Protein AF-B2ZDM2-F1 (afdb_monomer)

Solvent-accessible surface area (backbone atoms only — not comparable to full-atom values): 7501 Å² total; per-residue (Å²): 106,51,70,55,42,75,72,69,50,83,50,74,44,79,43,84,52,34,46,84,47,45,67,62,51,52,50,48,51,71,65,42,62,59,97,87,46,50,62,66,78,54,59,75,49,53,27,66,70,66,73,62,58,73,68,57,50,55,48,44,76,74,39,55,39,57,58,51,34,50,58,51,40,58,57,53,66,75,47,66,87,98,61,76,85,59,72,61,49,80,37,69,47,73,54,43,56,52,26,42,45,78,68,64,31,51,50,83,37,31,33,37,38,49,98,87,69,54,75,42,52,53,47,82,76,110

Organism: Dicentrarchus labrax (NCBI:txid13489)

Nearest PDB structures (foldseek):
  6tzz-assembly1_A  TM=8.567E-01  e=2.176E-10  Tetrahymena thermophila
  6tzy-assembly2_B  TM=9.276E-01  e=1.150E-09  Tetrahymena thermophila
  7lhk-assembly2_B  TM=8.937E-01  e=1.604E-09  Tetrahymena thermophila SB210
  7lhk-assembly1_A  TM=8.302E-01  e=6.073E-09  Tetrahymena thermophila SB210
  6tzy-assembly4_D  TM=9.246E-01  e=1.064E-07  Tetrahymena thermophila

Sequence (126 aa):
YHKVSQNGYKFMYCSARAIGMADMTRGYLHWVNERGTMLPVGPVLLSPSSLFSALHREVIEKKPEKFKIECLSDIKHLFYPNTEPFYAAFGNRATDVYSYKEVGVPLNRIFTVNPKGELIQEHAKT

Radius of gyration: 15.35 Å; Cα contacts (8 Å, |Δi|>4): 146; chains: 1; bounding box: 34×44×39 Å

Structure (mmCIF, N/CA/C/O backbone):
data_AF-B2ZDM2-F1
#
_entry.id   AF-B2ZDM2-F1
#
loop_
_atom_site.group_PDB
_atom_site.id
_atom_site.type_symbol
_atom_site.label_atom_id
_atom_site.label_alt_id
_atom_site.label_comp_id
_atom_site.label_asym_id
_atom_site.label_entity_id
_atom_site.label_seq_id
_atom_site.pdbx_PDB_ins_code
_atom_site.Cartn_x
_atom_site.Cartn_y
_atom_site.Cartn_z
_atom_site.occupancy
_atom_site.B_iso_or_equiv
_atom_site.auth_seq_id
_atom_site.auth_comp_id
_atom_site.auth_asym_id
_atom_site.auth_atom_id
_atom_site.pdbx_PDB_model_num
ATOM 1 N N . TYR A 1 1 ? -1.436 -14.999 0.899 1.00 93.75 1 TYR A N 1
ATOM 2 C CA . TYR A 1 1 ? -2.447 -14.163 0.208 1.00 93.75 1 TYR A CA 1
ATOM 3 C C . TYR A 1 1 ? -3.592 -14.938 -0.444 1.00 93.75 1 TYR A C 1
ATOM 5 O O . TYR A 1 1 ? -4.713 -14.461 -0.359 1.00 93.75 1 TYR A O 1
ATOM 13 N N . HIS A 1 2 ? -3.379 -16.126 -1.025 1.00 93.75 2 HIS A N 1
ATOM 14 C CA . HIS A 1 2 ? -4.454 -16.917 -1.656 1.00 93.75 2 HIS A CA 1
ATOM 15 C C . HIS A 1 2 ? -5.715 -17.105 -0.789 1.00 93.75 2 HIS A C 1
ATOM 17 O O . HIS A 1 2 ? -6.800 -16.717 -1.207 1.00 93.75 2 HIS A O 1
ATOM 23 N N . LYS A 1 3 ? -5.568 -17.574 0.460 1.00 96.12 3 LYS A N 1
ATOM 24 C CA . LYS A 1 3 ? -6.697 -17.730 1.403 1.00 96.12 3 LYS A CA 1
ATOM 25 C C . LYS A 1 3 ? -7.455 -16.424 1.677 1.00 96.12 3 LYS A C 1
ATOM 27 O O . LYS A 1 3 ? -8.673 -16.420 1.772 1.00 96.12 3 LYS A O 1
ATOM 32 N N . VAL A 1 4 ? -6.742 -15.298 1.765 1.00 97.12 4 VAL A N 1
ATOM 33 C CA . VAL A 1 4 ? -7.362 -13.974 1.948 1.00 97.12 4 VAL A CA 1
ATOM 34 C C . VAL A 1 4 ? -8.218 -13.620 0.728 1.00 97.12 4 VAL A C 1
ATOM 36 O O . VAL A 1 4 ? -9.328 -13.131 0.885 1.00 97.12 4 VAL A O 1
ATOM 39 N N . SER A 1 5 ? -7.757 -13.937 -0.485 1.00 96.69 5 SER A N 1
ATOM 40 C CA . SER A 1 5 ? -8.554 -13.739 -1.701 1.00 96.69 5 SER A CA 1
ATOM 41 C C . SER A 1 5 ? -9.772 -14.666 -1.769 1.00 96.69 5 SER A C 1
ATOM 43 O O . SER A 1 5 ? -10.842 -14.214 -2.169 1.00 96.69 5 SER A O 1
ATOM 45 N N . GLN A 1 6 ? -9.642 -15.927 -1.337 1.00 96.62 6 GLN A N 1
ATOM 46 C CA . GLN A 1 6 ? -10.767 -16.870 -1.243 1.00 96.62 6 GLN A CA 1
ATOM 47 C C . GLN A 1 6 ? -11.852 -16.397 -0.264 1.00 96.62 6 GLN A C 1
ATOM 49 O O . GLN A 1 6 ? -13.027 -16.658 -0.490 1.00 96.62 6 GLN A O 1
ATOM 54 N N . ASN A 1 7 ? -11.477 -15.622 0.758 1.00 97.75 7 ASN A N 1
ATOM 55 C CA . ASN A 1 7 ? -12.413 -14.977 1.683 1.00 97.75 7 ASN A CA 1
ATOM 56 C C . ASN A 1 7 ? -13.082 -13.709 1.104 1.00 97.75 7 ASN A C 1
ATOM 58 O O . ASN A 1 7 ? -13.705 -12.953 1.842 1.00 97.75 7 ASN A O 1
ATOM 62 N N . GLY A 1 8 ? -12.943 -13.439 -0.199 1.00 97.38 8 GLY A N 1
ATOM 63 C CA . GLY A 1 8 ? -13.633 -12.349 -0.896 1.00 97.38 8 GLY A CA 1
ATOM 64 C C . GLY A 1 8 ? -12.886 -11.013 -0.928 1.00 97.38 8 GLY A C 1
ATOM 65 O O . GLY A 1 8 ? -13.295 -10.113 -1.665 1.00 97.38 8 GLY A O 1
ATOM 66 N N . TYR A 1 9 ? -11.767 -10.881 -0.210 1.00 97.88 9 TYR A N 1
ATOM 67 C CA . TYR A 1 9 ? -10.958 -9.662 -0.233 1.00 97.88 9 TYR A CA 1
ATOM 68 C C . TYR A 1 9 ? -10.282 -9.457 -1.591 1.00 97.88 9 TYR A C 1
ATOM 70 O O . TYR A 1 9 ? -9.839 -10.402 -2.252 1.00 97.88 9 TYR A O 1
ATOM 78 N N . LYS A 1 10 ? -10.178 -8.190 -1.997 1.00 97.44 10 LYS A N 1
ATOM 79 C CA . LYS A 1 10 ? -9.486 -7.776 -3.220 1.00 97.44 10 LYS A CA 1
ATOM 80 C C . LYS A 1 10 ? -8.097 -7.257 -2.883 1.00 97.44 10 LYS A C 1
ATOM 82 O O . LYS A 1 10 ? -7.887 -6.657 -1.833 1.00 97.44 10 LYS A O 1
ATOM 87 N N . PHE A 1 11 ? -7.154 -7.526 -3.775 1.00 97.12 11 PHE A N 1
ATOM 88 C CA . PHE A 1 11 ? -5.762 -7.143 -3.603 1.00 97.12 11 PHE A CA 1
ATOM 89 C C . PHE A 1 11 ? -5.446 -5.911 -4.431 1.00 97.12 11 PHE A C 1
ATOM 91 O O . PHE A 1 11 ? -5.915 -5.776 -5.555 1.00 97.12 11 PHE A O 1
ATOM 98 N N . MET A 1 12 ? -4.617 -5.043 -3.869 1.00 96.06 12 MET A N 1
ATOM 99 C CA . MET A 1 12 ? -3.992 -3.922 -4.548 1.00 96.06 12 MET A CA 1
ATOM 100 C C . MET A 1 12 ? -2.524 -3.908 -4.145 1.00 96.06 12 MET A C 1
ATOM 102 O O . MET A 1 12 ? -2.197 -4.052 -2.966 1.00 96.06 12 MET A O 1
ATOM 106 N N . TYR A 1 13 ? -1.643 -3.774 -5.125 1.00 94.75 13 TYR A N 1
ATOM 107 C CA . TYR A 1 13 ? -0.201 -3.805 -4.930 1.00 94.75 13 TYR A CA 1
ATOM 108 C C . TYR A 1 13 ? 0.361 -2.398 -5.079 1.00 94.75 13 TYR A C 1
ATOM 110 O O . TYR A 1 13 ? 0.034 -1.713 -6.039 1.00 94.75 13 TYR A O 1
ATOM 118 N N . CYS A 1 14 ? 1.240 -1.979 -4.172 1.00 89.81 14 CYS A N 1
ATOM 119 C CA . CYS A 1 14 ? 1.905 -0.678 -4.245 1.00 89.81 14 CYS A CA 1
ATOM 120 C C . CYS A 1 14 ? 3.414 -0.881 -4.356 1.00 89.81 14 CYS A C 1
ATOM 122 O O . CYS A 1 14 ? 4.008 -1.572 -3.529 1.00 89.81 14 CYS A O 1
ATOM 124 N N . SER A 1 15 ? 4.054 -0.256 -5.341 1.00 84.88 15 SER A N 1
ATOM 125 C CA . SER A 1 15 ? 5.504 -0.307 -5.515 1.00 84.88 15 SER A CA 1
ATOM 126 C C . SER A 1 15 ? 6.083 1.085 -5.728 1.00 84.88 15 SER A C 1
ATOM 128 O O . SER A 1 15 ? 5.535 1.908 -6.452 1.00 84.88 15 SER A O 1
ATOM 130 N N . ALA A 1 16 ? 7.239 1.335 -5.114 1.00 78.94 16 ALA A N 1
ATOM 131 C CA . ALA A 1 16 ? 7.995 2.570 -5.314 1.00 78.94 16 ALA A CA 1
ATOM 132 C C . ALA A 1 16 ? 8.729 2.611 -6.670 1.00 78.94 16 ALA A C 1
ATOM 134 O O . ALA A 1 16 ? 9.388 3.602 -6.981 1.00 78.94 16 ALA A O 1
ATOM 135 N N . ARG A 1 17 ? 8.645 1.540 -7.475 1.00 83.19 17 ARG A N 1
ATOM 136 C CA . ARG A 1 17 ? 9.202 1.508 -8.832 1.00 83.19 17 ARG A CA 1
ATOM 137 C C . ARG A 1 17 ? 8.510 2.537 -9.721 1.00 83.19 17 ARG A C 1
ATOM 139 O O . ARG A 1 17 ? 7.311 2.764 -9.588 1.00 83.19 17 ARG A O 1
ATOM 146 N N . ALA A 1 18 ? 9.282 3.117 -10.632 1.00 83.50 18 ALA A N 1
ATOM 147 C CA . ALA A 1 18 ? 8.792 4.080 -11.604 1.00 83.50 18 ALA A CA 1
ATOM 148 C C . ALA A 1 18 ? 7.740 3.462 -12.542 1.00 83.50 18 ALA A C 1
ATOM 150 O O . ALA A 1 18 ? 7.831 2.281 -12.881 1.00 83.50 18 ALA A O 1
ATOM 151 N N . ILE A 1 19 ? 6.782 4.262 -13.010 1.00 84.62 19 ILE A N 1
ATOM 152 C CA . ILE A 1 19 ? 5.692 3.804 -13.881 1.00 84.62 19 ILE A CA 1
ATOM 153 C C . ILE A 1 19 ? 6.196 3.253 -15.224 1.00 84.62 19 ILE A C 1
ATOM 155 O O . ILE A 1 19 ? 5.622 2.300 -15.740 1.00 84.62 19 ILE A O 1
ATOM 159 N N . GLY A 1 20 ? 7.340 3.722 -15.732 1.00 85.75 20 GLY A N 1
ATOM 160 C CA . GLY A 1 20 ? 8.023 3.106 -16.881 1.00 85.75 20 GLY A CA 1
ATOM 161 C C . GLY A 1 20 ? 8.438 1.638 -16.671 1.00 85.75 20 GLY A C 1
ATOM 162 O O . GLY A 1 20 ? 8.724 0.939 -17.634 1.00 85.75 20 GLY A O 1
ATOM 163 N N . MET A 1 21 ? 8.429 1.141 -15.429 1.00 87.00 21 MET A N 1
ATOM 164 C CA . MET A 1 21 ? 8.721 -0.253 -15.061 1.00 87.00 21 MET A CA 1
ATOM 165 C C . MET A 1 21 ? 7.445 -1.079 -14.817 1.00 87.00 21 MET A C 1
ATOM 167 O O . MET A 1 21 ? 7.496 -2.134 -14.167 1.00 87.00 21 MET A O 1
ATOM 171 N N . ALA A 1 22 ? 6.288 -0.595 -15.280 1.00 89.50 22 ALA A N 1
ATOM 172 C CA . ALA A 1 22 ? 4.998 -1.209 -14.993 1.00 89.50 22 ALA A CA 1
ATOM 173 C C . ALA A 1 22 ? 4.880 -2.636 -15.518 1.00 89.50 22 ALA A C 1
ATOM 175 O O . ALA A 1 22 ? 4.488 -3.523 -14.760 1.00 89.50 22 ALA A O 1
ATOM 176 N N . ASP A 1 23 ? 5.268 -2.873 -16.772 1.00 92.38 23 ASP A N 1
ATOM 177 C CA . ASP A 1 23 ? 5.184 -4.200 -17.388 1.00 92.38 23 ASP A CA 1
ATOM 178 C C . ASP A 1 23 ? 6.058 -5.216 -16.663 1.00 92.38 23 ASP A C 1
ATOM 180 O O . ASP A 1 23 ? 5.597 -6.304 -16.324 1.00 92.38 23 ASP A O 1
ATOM 184 N N . MET A 1 24 ? 7.286 -4.829 -16.316 1.00 92.06 24 MET A N 1
ATOM 185 C CA . MET A 1 24 ? 8.202 -5.690 -15.571 1.00 92.06 24 MET A CA 1
ATOM 186 C C . MET A 1 24 ? 7.661 -6.017 -14.172 1.00 92.06 24 MET A C 1
ATOM 188 O O . MET A 1 24 ? 7.783 -7.144 -13.695 1.00 92.06 24 MET A O 1
ATOM 192 N N . THR A 1 25 ? 7.038 -5.044 -13.504 1.00 92.00 25 THR A N 1
ATOM 193 C CA . THR A 1 25 ? 6.480 -5.241 -12.158 1.00 92.00 25 THR A CA 1
ATOM 194 C C . THR A 1 25 ? 5.223 -6.107 -12.187 1.00 92.00 25 THR A C 1
ATOM 196 O O . THR A 1 25 ? 5.108 -7.018 -11.369 1.00 92.00 25 THR A O 1
ATOM 199 N N . ARG A 1 26 ? 4.315 -5.887 -13.147 1.00 93.25 26 ARG A N 1
ATOM 200 C CA . ARG A 1 26 ? 3.154 -6.763 -13.371 1.00 93.25 26 ARG A CA 1
ATOM 201 C C . ARG A 1 26 ? 3.591 -8.181 -13.717 1.00 93.25 26 ARG A C 1
ATOM 203 O O . ARG A 1 26 ? 3.126 -9.126 -13.089 1.00 93.25 26 ARG A O 1
ATOM 210 N N . GLY A 1 27 ? 4.520 -8.321 -14.663 1.00 93.12 27 GLY A N 1
ATOM 211 C CA . GLY A 1 27 ? 5.076 -9.609 -15.071 1.00 93.12 27 GLY A CA 1
ATOM 212 C C . GLY A 1 27 ? 5.674 -10.366 -13.890 1.00 93.12 27 GLY A C 1
ATOM 213 O O . GLY A 1 27 ? 5.347 -11.530 -13.689 1.00 93.12 27 GLY A O 1
ATOM 214 N N . TYR A 1 28 ? 6.462 -9.689 -13.049 1.00 92.81 28 TYR A N 1
ATOM 215 C CA . TYR A 1 28 ? 6.990 -10.282 -11.821 1.00 92.81 28 TYR A CA 1
ATOM 216 C C . TYR A 1 28 ? 5.876 -10.821 -10.912 1.00 92.81 28 TYR A C 1
ATOM 218 O O . TYR A 1 28 ? 5.933 -11.982 -10.527 1.00 92.81 28 TYR A O 1
ATOM 226 N N . LEU A 1 29 ? 4.845 -10.024 -10.607 1.00 93.44 29 LEU A N 1
ATOM 227 C CA . LEU A 1 29 ? 3.746 -10.463 -9.735 1.00 93.44 29 LEU A CA 1
ATOM 228 C C . LEU A 1 29 ? 2.976 -11.663 -10.308 1.00 93.44 29 LEU A C 1
ATOM 230 O O . LEU A 1 29 ? 2.596 -12.547 -9.546 1.00 93.44 29 LEU A O 1
ATOM 234 N N . HIS A 1 30 ? 2.783 -11.718 -11.629 1.00 90.06 30 HIS A N 1
ATOM 235 C CA . HIS A 1 30 ? 2.162 -12.866 -12.298 1.00 90.06 30 HIS A CA 1
ATOM 236 C C . HIS A 1 30 ? 3.019 -14.134 -12.238 1.00 90.06 30 HIS A C 1
ATOM 238 O O . HIS A 1 30 ? 2.477 -15.233 -12.158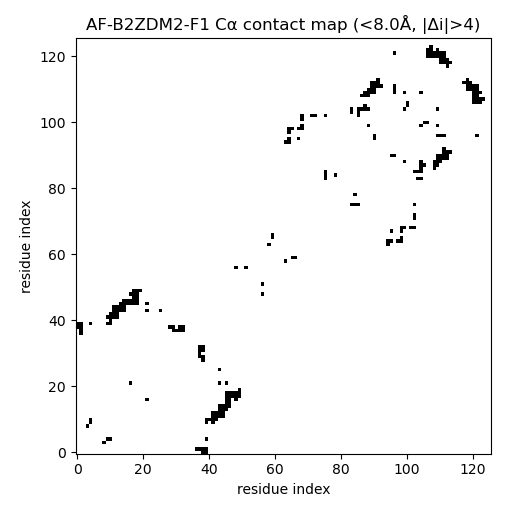 1.00 90.06 30 HIS A O 1
ATOM 244 N N . TRP A 1 31 ? 4.344 -13.987 -12.267 1.00 91.38 31 TRP A N 1
ATOM 245 C CA . TRP A 1 31 ? 5.282 -15.108 -12.223 1.00 91.38 31 TRP A CA 1
ATOM 246 C C . TRP A 1 31 ? 5.552 -15.641 -10.814 1.00 91.38 31 TRP A C 1
ATOM 248 O O . TRP A 1 31 ? 6.024 -16.771 -10.684 1.00 91.38 31 TRP A O 1
ATOM 258 N N . VAL A 1 32 ? 5.263 -14.872 -9.758 1.00 90.69 32 VAL A N 1
ATOM 259 C CA . VAL A 1 32 ? 5.404 -15.357 -8.379 1.00 90.69 32 VAL A CA 1
ATOM 260 C C . VAL A 1 32 ? 4.453 -16.531 -8.155 1.00 90.69 32 VAL A C 1
ATOM 262 O O . VAL A 1 32 ? 3.230 -16.385 -8.107 1.00 90.69 32 VAL A O 1
ATOM 265 N N . ASN A 1 33 ? 5.051 -17.704 -7.975 1.00 92.25 33 ASN A N 1
ATOM 266 C CA . ASN A 1 33 ? 4.365 -18.951 -7.705 1.00 92.25 33 ASN A CA 1
ATOM 267 C C . ASN A 1 33 ? 5.084 -19.673 -6.567 1.00 92.25 33 ASN A C 1
ATOM 269 O O . ASN A 1 33 ? 6.267 -19.997 -6.668 1.00 92.25 33 ASN A O 1
ATOM 273 N N . GLU A 1 34 ? 4.357 -19.932 -5.488 1.00 89.19 34 GLU A N 1
ATOM 274 C CA . GLU A 1 34 ? 4.847 -20.725 -4.372 1.00 89.19 34 GLU A CA 1
ATOM 275 C C . GLU A 1 34 ? 4.066 -22.037 -4.307 1.00 89.19 34 GLU A C 1
ATOM 277 O O . GLU A 1 34 ? 2.892 -22.061 -3.937 1.00 89.19 34 GLU A O 1
ATOM 282 N N . ARG A 1 35 ? 4.717 -23.148 -4.678 1.00 91.25 35 ARG A N 1
ATOM 283 C CA . ARG A 1 35 ? 4.140 -24.507 -4.624 1.00 91.25 35 ARG A CA 1
ATOM 284 C C . ARG A 1 35 ? 2.777 -24.618 -5.332 1.00 91.25 35 ARG A C 1
ATOM 286 O O . ARG A 1 35 ? 1.848 -25.229 -4.813 1.00 91.25 35 ARG A O 1
ATOM 293 N N . GLY A 1 36 ? 2.639 -23.989 -6.498 1.00 88.75 36 GLY A N 1
ATOM 294 C CA . GLY A 1 36 ? 1.394 -23.944 -7.272 1.00 88.75 36 GLY A CA 1
ATOM 295 C C . GLY A 1 36 ? 0.440 -22.815 -6.870 1.00 88.75 36 GLY A C 1
ATOM 296 O O . GLY A 1 36 ? -0.572 -22.611 -7.535 1.00 88.75 36 GLY A O 1
ATOM 297 N N . THR A 1 37 ? 0.753 -22.052 -5.820 1.00 90.62 37 THR A N 1
ATOM 298 C CA . THR A 1 37 ? -0.069 -20.931 -5.356 1.00 90.62 37 THR A CA 1
ATOM 299 C C . THR A 1 37 ? 0.447 -19.619 -5.933 1.00 90.62 37 THR A C 1
ATOM 301 O O . THR A 1 37 ? 1.537 -19.162 -5.591 1.00 90.62 37 THR A O 1
ATOM 304 N N . MET A 1 38 ? -0.358 -18.993 -6.788 1.00 93.12 38 MET A N 1
ATOM 305 C CA . MET A 1 38 ? -0.061 -17.682 -7.366 1.00 93.12 38 MET A CA 1
ATOM 306 C C . MET A 1 38 ? -0.548 -16.539 -6.469 1.00 93.12 38 MET A C 1
ATOM 308 O O . MET A 1 38 ? -1.432 -16.709 -5.617 1.00 93.12 38 MET A O 1
ATOM 312 N N . LEU A 1 39 ? 0.007 -15.347 -6.688 1.00 95.06 39 LEU A N 1
ATOM 313 C CA . LEU A 1 39 ? -0.534 -14.125 -6.102 1.00 95.06 39 LEU A CA 1
ATOM 314 C C . LEU A 1 39 ? -1.945 -13.830 -6.652 1.00 95.06 39 LEU A C 1
ATOM 316 O O . LEU A 1 39 ? -2.199 -14.052 -7.837 1.00 95.06 39 LEU A O 1
ATOM 320 N N . PRO A 1 40 ? -2.877 -13.330 -5.817 1.00 96.06 40 PRO A N 1
ATOM 321 C CA . PRO A 1 40 ? -4.177 -12.868 -6.294 1.00 96.06 40 PRO A CA 1
ATOM 322 C C . PRO A 1 40 ? -4.052 -11.760 -7.347 1.00 96.06 40 PRO A C 1
ATOM 324 O O . PRO A 1 40 ? -3.158 -10.923 -7.287 1.00 96.06 40 PRO A O 1
ATOM 327 N N . VAL A 1 41 ? -4.979 -11.712 -8.301 1.00 93.94 41 VAL A N 1
ATOM 328 C CA . VAL A 1 41 ? -5.013 -10.625 -9.290 1.00 93.94 41 VAL A CA 1
ATOM 329 C C . VAL A 1 41 ? -5.417 -9.314 -8.609 1.00 93.94 41 VAL A C 1
ATOM 331 O O . VAL A 1 41 ? -6.337 -9.290 -7.788 1.00 93.94 41 VAL A O 1
ATOM 334 N N . GLY A 1 42 ? -4.749 -8.219 -8.973 1.00 94.75 42 GLY A N 1
ATOM 335 C CA . GLY A 1 42 ? -5.045 -6.886 -8.458 1.00 94.75 42 GLY A CA 1
ATOM 336 C C . GLY A 1 42 ? -4.295 -5.778 -9.202 1.00 94.75 42 GLY A C 1
ATOM 337 O O . GLY A 1 42 ? -3.280 -6.059 -9.847 1.00 94.75 42 GLY A O 1
ATOM 338 N N . PRO A 1 43 ? -4.771 -4.521 -9.131 1.00 94.62 43 PRO A N 1
ATOM 339 C CA . PRO A 1 43 ? -4.056 -3.381 -9.691 1.00 94.62 43 PRO A CA 1
ATOM 340 C C . PRO A 1 43 ? -2.690 -3.187 -9.024 1.00 94.62 43 PRO A C 1
ATOM 342 O O . PRO A 1 43 ? -2.503 -3.497 -7.845 1.00 94.62 43 PRO A O 1
ATOM 345 N N . VAL A 1 44 ? -1.748 -2.633 -9.790 1.00 92.56 44 VAL A N 1
ATOM 346 C CA . VAL A 1 44 ? -0.404 -2.277 -9.322 1.00 92.56 44 VAL A CA 1
ATOM 347 C C . VAL A 1 44 ? -0.240 -0.766 -9.412 1.00 92.56 44 VAL A C 1
ATOM 349 O O . VAL A 1 44 ? -0.155 -0.212 -10.506 1.00 92.56 44 VAL A O 1
ATOM 352 N N . LEU A 1 45 ? -0.179 -0.111 -8.259 1.00 89.38 45 LEU A N 1
ATOM 353 C CA . LEU A 1 45 ? 0.153 1.299 -8.124 1.00 89.38 45 LEU A CA 1
ATOM 354 C C . LEU A 1 45 ? 1.668 1.459 -8.140 1.00 89.38 45 LEU A C 1
ATOM 356 O O . LEU A 1 45 ? 2.394 0.760 -7.425 1.00 89.38 45 LEU A O 1
ATOM 360 N N . LEU A 1 46 ? 2.138 2.380 -8.968 1.00 86.38 46 LEU A N 1
ATOM 361 C CA . LEU A 1 46 ? 3.553 2.630 -9.198 1.00 86.38 46 LEU A CA 1
ATOM 362 C C . LEU A 1 46 ? 3.877 4.079 -8.897 1.00 86.38 46 LEU A C 1
ATOM 364 O O . LEU A 1 46 ? 3.025 4.960 -9.016 1.00 86.38 46 LEU A O 1
ATOM 368 N N . SER A 1 47 ? 5.135 4.323 -8.550 1.00 79.12 47 SER A N 1
ATOM 369 C CA . SER A 1 47 ? 5.628 5.683 -8.440 1.00 79.12 47 SER A CA 1
ATOM 370 C C . SER A 1 47 ? 5.589 6.338 -9.825 1.00 79.12 47 SER A C 1
ATOM 372 O O . SER A 1 47 ? 6.089 5.752 -10.787 1.00 79.12 47 SER A O 1
ATOM 374 N N . PRO A 1 48 ? 5.085 7.567 -9.975 1.00 72.88 48 PRO A N 1
ATOM 375 C CA . PRO A 1 48 ? 5.056 8.239 -11.270 1.00 72.88 48 PRO A CA 1
ATOM 376 C C . PRO A 1 48 ? 6.443 8.798 -11.665 1.00 72.88 48 PRO A C 1
ATOM 378 O O . PRO A 1 48 ? 6.594 9.494 -12.665 1.00 72.88 48 PRO A O 1
ATOM 381 N N . SER A 1 49 ? 7.496 8.429 -10.921 1.00 65.19 49 SER A N 1
ATOM 382 C CA . SER A 1 49 ? 8.884 8.897 -11.024 1.00 65.19 49 SER A CA 1
ATOM 383 C C . SER A 1 49 ? 9.609 8.672 -12.355 1.00 65.19 49 SER A C 1
ATOM 385 O O . SER A 1 49 ? 10.714 9.188 -12.498 1.00 65.19 49 SER A O 1
ATOM 387 N N . SER A 1 50 ? 9.037 7.989 -13.354 1.00 53.88 50 SER A N 1
ATOM 388 C CA . SER A 1 50 ? 9.631 8.020 -14.702 1.00 53.88 50 SER A CA 1
ATOM 389 C C . SER A 1 50 ? 9.319 9.314 -15.467 1.00 53.88 50 SER A C 1
ATOM 391 O O . SER A 1 50 ? 9.885 9.499 -16.538 1.00 53.88 50 SER A O 1
ATOM 393 N N . LEU A 1 51 ? 8.446 10.198 -14.952 1.00 50.31 51 LEU A N 1
ATOM 394 C CA . LEU A 1 51 ? 7.980 11.414 -15.640 1.00 50.31 51 LEU A CA 1
ATOM 395 C C . LEU A 1 51 ? 7.664 12.582 -14.675 1.00 50.31 51 LEU A C 1
ATOM 397 O O . LEU A 1 51 ? 6.573 13.143 -14.723 1.00 50.31 51 LEU A O 1
ATOM 401 N N . PHE A 1 52 ? 8.590 12.994 -13.802 1.00 56.66 52 PHE A N 1
ATOM 402 C CA . PHE A 1 52 ? 8.394 14.221 -13.011 1.00 56.66 52 PHE A CA 1
ATOM 403 C C . PHE A 1 52 ? 9.535 15.235 -13.123 1.00 56.66 52 PHE A C 1
ATOM 405 O O . PHE A 1 52 ? 10.696 14.874 -13.306 1.00 56.66 52 PHE A O 1
ATOM 412 N N . SER A 1 53 ? 9.187 16.516 -12.946 1.00 56.00 53 SER A N 1
ATOM 413 C CA . SER A 1 53 ? 10.130 17.627 -12.790 1.00 56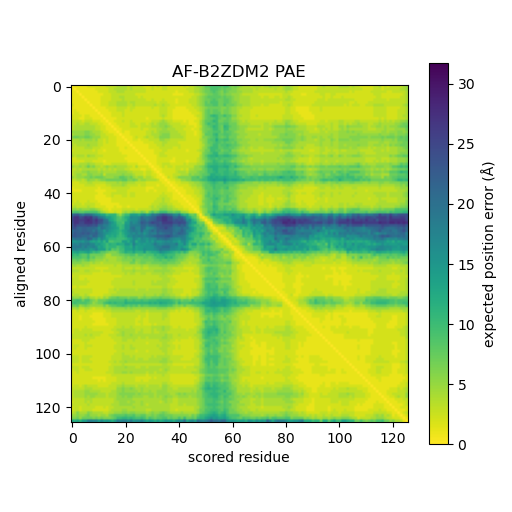.00 53 SER A CA 1
ATOM 414 C C . SER A 1 53 ? 11.071 17.413 -11.592 1.00 56.00 53 SER A C 1
ATOM 416 O O . SER A 1 53 ? 10.721 16.745 -10.615 1.00 56.00 53 SER A O 1
ATOM 418 N N . ALA A 1 54 ? 12.271 18.005 -11.642 1.00 56.50 54 ALA A N 1
ATOM 419 C CA . ALA A 1 54 ? 13.305 17.864 -10.606 1.00 56.50 54 ALA A CA 1
ATOM 420 C C . ALA A 1 54 ? 12.809 18.192 -9.178 1.00 56.50 54 ALA A C 1
ATOM 422 O O . ALA A 1 54 ? 13.226 17.550 -8.218 1.00 56.50 54 ALA A O 1
ATOM 423 N N . LEU A 1 55 ? 11.857 19.122 -9.046 1.00 55.38 55 LEU A N 1
ATOM 424 C CA . LEU A 1 55 ? 11.219 19.490 -7.776 1.00 55.38 55 LEU A CA 1
ATOM 425 C C . LEU A 1 55 ? 10.402 18.344 -7.161 1.00 55.38 55 LEU A C 1
ATOM 427 O O . LEU A 1 55 ? 10.492 18.081 -5.963 1.00 55.38 55 LEU A O 1
ATOM 431 N N . HIS A 1 56 ? 9.623 17.624 -7.971 1.00 60.56 56 HIS A N 1
ATOM 432 C CA . HIS A 1 56 ? 8.820 16.505 -7.478 1.00 60.56 56 HIS A CA 1
ATOM 433 C C . HIS A 1 56 ? 9.712 15.334 -7.051 1.00 60.56 56 HIS A C 1
ATOM 435 O O . HIS A 1 56 ? 9.402 14.620 -6.099 1.00 60.56 56 HIS A O 1
ATOM 441 N N . ARG A 1 57 ? 10.846 15.153 -7.740 1.00 62.12 57 ARG A N 1
ATOM 442 C CA . ARG A 1 57 ? 11.859 14.164 -7.371 1.00 62.12 57 ARG A CA 1
ATOM 443 C C . ARG A 1 57 ? 12.440 14.460 -5.993 1.00 62.12 57 ARG A C 1
ATOM 445 O O . ARG A 1 57 ? 12.475 13.556 -5.170 1.00 62.12 57 ARG A O 1
ATOM 452 N N . GLU A 1 58 ? 12.800 15.711 -5.715 1.00 58.88 58 GLU A N 1
ATOM 453 C CA . GLU A 1 58 ? 13.323 16.109 -4.404 1.00 58.88 58 GLU A CA 1
ATOM 454 C C . GLU A 1 58 ? 12.302 15.876 -3.274 1.00 58.88 58 GLU A C 1
ATOM 456 O O . GLU A 1 58 ? 12.657 15.378 -2.205 1.00 58.88 58 GLU A O 1
ATOM 461 N N . VAL A 1 59 ? 11.020 16.177 -3.510 1.00 62.31 59 VAL A N 1
ATOM 462 C CA . VAL A 1 59 ? 9.952 15.950 -2.522 1.00 62.31 59 VAL A CA 1
ATOM 463 C C . VAL A 1 59 ? 9.679 14.457 -2.310 1.00 62.31 59 VAL A C 1
ATOM 465 O O . VAL A 1 59 ? 9.581 14.027 -1.161 1.00 62.31 59 VAL A O 1
ATOM 468 N N . ILE A 1 60 ? 9.596 13.655 -3.380 1.00 63.22 60 ILE A N 1
ATOM 469 C CA . ILE A 1 60 ? 9.400 12.196 -3.296 1.00 63.22 60 ILE A CA 1
ATOM 470 C C . ILE A 1 60 ? 10.591 11.523 -2.608 1.00 63.22 60 ILE A C 1
ATOM 472 O O . ILE A 1 60 ? 10.392 10.659 -1.756 1.00 63.22 60 ILE A O 1
ATOM 476 N N . GLU A 1 61 ? 11.821 11.901 -2.966 1.00 65.06 61 GLU A N 1
ATOM 477 C CA . GLU A 1 61 ? 13.039 11.331 -2.381 1.00 65.06 61 GLU A CA 1
ATOM 478 C C . GLU A 1 61 ? 13.150 11.662 -0.888 1.00 65.06 61 GLU A C 1
ATOM 480 O O . GLU A 1 61 ? 13.607 10.823 -0.112 1.00 65.06 61 GLU A O 1
ATOM 485 N N . LYS A 1 62 ? 12.678 12.842 -0.463 1.00 67.06 62 LYS A N 1
ATOM 486 C CA . LYS A 1 62 ? 12.710 13.255 0.947 1.00 67.06 62 LYS A CA 1
ATOM 487 C C . LYS A 1 62 ? 11.507 12.780 1.771 1.00 67.06 62 LYS A C 1
ATOM 489 O O . LYS A 1 62 ? 11.655 12.661 2.984 1.00 67.06 62 LYS A O 1
ATOM 494 N N . LYS A 1 63 ? 10.332 12.562 1.162 1.00 72.62 63 LYS A N 1
ATOM 495 C CA . LYS A 1 63 ? 9.062 12.234 1.855 1.00 72.62 63 LYS A CA 1
ATOM 496 C C . LYS A 1 63 ? 8.197 11.227 1.072 1.00 72.62 63 LYS A C 1
ATOM 498 O O . LYS A 1 63 ? 7.092 11.569 0.636 1.00 72.62 63 LYS A O 1
ATOM 503 N N . PRO A 1 64 ? 8.667 9.984 0.865 1.00 71.44 64 PRO A N 1
ATOM 504 C CA . PRO A 1 64 ? 7.955 8.973 0.075 1.00 71.44 64 PRO A CA 1
ATOM 505 C C . PRO A 1 64 ? 6.576 8.599 0.645 1.00 71.44 64 PRO A C 1
ATOM 507 O O . PRO A 1 64 ? 5.678 8.211 -0.103 1.00 71.44 64 PRO A O 1
ATOM 510 N N . GLU A 1 65 ? 6.388 8.725 1.958 1.00 78.88 65 GLU A N 1
ATOM 511 C CA . GLU A 1 65 ? 5.116 8.494 2.643 1.00 78.88 65 GLU A CA 1
ATOM 512 C C . GLU A 1 65 ? 4.015 9.447 2.178 1.00 78.88 65 GLU A C 1
ATOM 514 O O . GLU A 1 65 ? 2.882 9.008 2.018 1.00 78.88 65 GLU A O 1
ATOM 519 N N . LYS A 1 66 ? 4.330 10.713 1.865 1.00 80.06 66 LYS A N 1
ATOM 520 C CA . LYS A 1 66 ? 3.321 11.685 1.414 1.00 80.06 66 LYS A CA 1
ATOM 521 C C . LYS A 1 66 ? 2.630 11.240 0.134 1.00 80.06 66 LYS A C 1
ATOM 523 O O . LYS A 1 66 ? 1.408 11.255 0.065 1.00 80.06 66 LYS A O 1
ATOM 528 N N . PHE A 1 67 ? 3.416 10.786 -0.839 1.00 79.31 67 PHE A N 1
ATOM 529 C CA . PHE A 1 67 ? 2.880 10.287 -2.100 1.00 79.31 67 PHE A CA 1
ATOM 530 C C . PHE A 1 67 ? 2.006 9.046 -1.885 1.00 79.31 67 PHE A C 1
ATOM 532 O O . PHE A 1 67 ? 0.946 8.903 -2.489 1.00 79.31 67 PHE A O 1
ATOM 539 N N . LYS A 1 68 ? 2.442 8.134 -1.007 1.00 85.69 68 LYS A N 1
ATOM 540 C CA . LYS A 1 68 ? 1.672 6.928 -0.700 1.00 85.69 68 LYS A CA 1
ATOM 541 C C . LYS A 1 68 ? 0.356 7.273 0.001 1.00 85.69 68 LYS A C 1
ATOM 543 O O . LYS A 1 68 ? -0.661 6.683 -0.342 1.00 85.69 68 LYS A O 1
ATOM 548 N N . ILE A 1 69 ? 0.368 8.228 0.930 1.00 90.88 69 ILE A N 1
ATOM 549 C CA . ILE A 1 69 ? -0.836 8.724 1.606 1.00 90.88 69 ILE A CA 1
ATOM 550 C C . ILE A 1 69 ? -1.797 9.340 0.595 1.00 90.88 69 ILE A C 1
ATOM 552 O O . ILE A 1 69 ? -2.958 8.951 0.579 1.00 90.88 69 ILE A O 1
ATOM 556 N N . GLU A 1 70 ? -1.324 10.242 -0.263 1.00 88.06 70 GLU A N 1
ATOM 557 C CA . GLU A 1 70 ? -2.143 10.907 -1.283 1.00 88.06 70 GLU A CA 1
ATOM 558 C C . GLU A 1 70 ? -2.7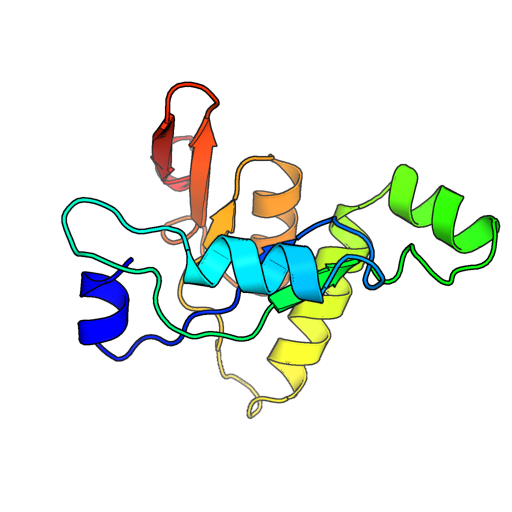81 9.886 -2.230 1.00 88.06 70 GLU A C 1
ATOM 560 O O . GLU A 1 70 ? -4.000 9.801 -2.319 1.00 88.06 70 GLU A O 1
ATOM 565 N N . CYS A 1 71 ? -1.974 9.000 -2.818 1.00 88.50 71 CYS A N 1
ATOM 566 C CA . CYS A 1 71 ? -2.462 7.983 -3.745 1.00 88.50 71 CYS A CA 1
ATOM 567 C C . CYS A 1 71 ? -3.484 7.026 -3.101 1.00 88.50 71 CYS A C 1
ATOM 569 O O . CYS A 1 71 ? -4.500 6.689 -3.709 1.00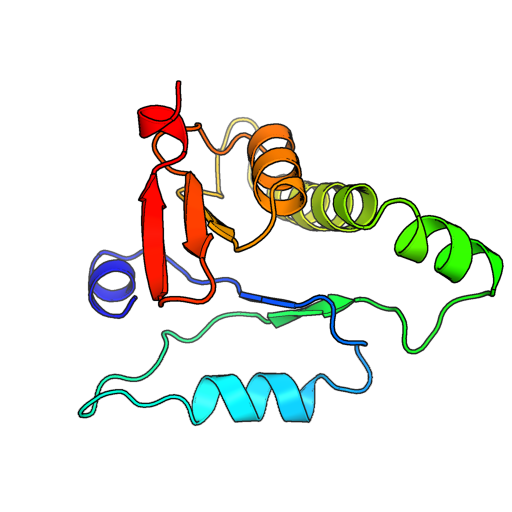 88.50 71 CYS A O 1
ATOM 571 N N . LEU A 1 72 ? -3.245 6.586 -1.861 1.00 92.75 72 LEU A N 1
ATOM 572 C CA . LEU A 1 72 ? -4.204 5.749 -1.138 1.00 92.75 72 LEU A CA 1
ATOM 573 C C . LEU A 1 72 ? -5.463 6.537 -0.744 1.00 92.75 72 LEU A C 1
ATOM 575 O O . LEU A 1 72 ? -6.559 5.983 -0.793 1.00 92.75 72 LEU A O 1
ATOM 579 N N . SER A 1 73 ? -5.326 7.815 -0.390 1.00 93.94 73 SER A N 1
ATOM 580 C CA . SER A 1 73 ? -6.454 8.690 -0.051 1.00 93.94 73 SER A CA 1
ATOM 581 C C . SER A 1 73 ? -7.352 8.917 -1.259 1.00 93.94 73 SER A C 1
ATOM 583 O O . SER A 1 73 ? -8.562 8.757 -1.142 1.00 93.94 73 SER A O 1
ATOM 585 N N . ASP A 1 74 ? -6.779 9.195 -2.430 1.00 92.75 74 ASP A N 1
ATOM 586 C CA . ASP A 1 74 ? -7.522 9.335 -3.685 1.00 92.75 74 ASP A CA 1
ATOM 587 C C . ASP A 1 74 ? -8.352 8.087 -3.977 1.00 92.75 74 ASP A C 1
ATOM 589 O O . ASP A 1 74 ? -9.535 8.182 -4.292 1.00 92.75 74 ASP A O 1
ATOM 593 N N . ILE A 1 75 ? -7.766 6.902 -3.785 1.00 93.50 75 ILE A N 1
ATOM 594 C CA . ILE A 1 75 ? -8.481 5.635 -3.949 1.00 93.50 75 ILE A CA 1
ATOM 595 C C . ILE A 1 75 ? -9.589 5.490 -2.912 1.00 93.50 75 ILE A C 1
ATOM 597 O O . ILE A 1 75 ? -10.689 5.086 -3.278 1.00 93.50 75 ILE A O 1
ATOM 601 N N . LYS A 1 76 ? -9.339 5.830 -1.640 1.00 95.06 76 LYS A N 1
ATOM 602 C CA . LYS A 1 76 ? -10.371 5.815 -0.593 1.00 95.06 76 LYS A CA 1
ATOM 603 C C . LYS A 1 76 ? -11.552 6.718 -0.963 1.00 95.06 76 LYS A C 1
ATOM 605 O O . LYS A 1 76 ? -12.694 6.305 -0.786 1.00 95.06 76 LYS A O 1
ATOM 610 N N . HIS A 1 77 ? -11.291 7.893 -1.532 1.00 94.81 77 HIS A N 1
ATOM 611 C CA . HIS A 1 77 ? -12.320 8.847 -1.954 1.00 94.81 77 HIS A CA 1
ATOM 612 C C . HIS A 1 77 ? -13.152 8.396 -3.165 1.00 94.81 77 HIS A C 1
ATOM 614 O O . HIS A 1 77 ? -14.211 8.971 -3.407 1.00 94.81 77 HIS A O 1
ATOM 620 N N . LEU A 1 78 ? -12.733 7.362 -3.905 1.00 95.31 78 LEU A N 1
ATOM 621 C CA . LEU A 1 78 ? -13.567 6.746 -4.947 1.00 95.31 78 LEU A CA 1
ATOM 622 C C . LEU A 1 78 ? -14.713 5.901 -4.368 1.00 95.31 78 LEU A C 1
ATOM 624 O O . LEU A 1 78 ? -15.649 5.560 -5.092 1.00 95.31 78 LEU A O 1
ATOM 628 N N . PHE A 1 79 ? -14.641 5.530 -3.088 1.00 95.06 79 PHE A N 1
ATOM 629 C CA . PHE A 1 79 ? -15.686 4.769 -2.410 1.00 95.06 79 PHE A CA 1
ATOM 630 C C . PHE A 1 79 ? -16.714 5.698 -1.761 1.00 95.06 79 PHE A C 1
ATOM 632 O O . PHE A 1 79 ? -16.477 6.888 -1.553 1.00 95.06 79 PHE A O 1
ATOM 639 N N . TYR A 1 80 ? -17.883 5.145 -1.425 1.00 93.50 80 TYR A N 1
ATOM 640 C CA . TYR A 1 80 ? -18.934 5.906 -0.756 1.00 93.50 80 TYR A CA 1
ATOM 641 C C . TYR A 1 80 ? -18.433 6.539 0.555 1.00 93.50 80 TYR A C 1
ATOM 643 O O . TYR A 1 80 ? -17.611 5.935 1.256 1.00 93.50 80 TYR A O 1
ATOM 651 N N . PRO A 1 81 ? -18.954 7.721 0.934 1.00 88.94 81 PRO A N 1
ATOM 652 C CA . PRO A 1 81 ? -18.630 8.340 2.214 1.00 88.94 81 PRO A CA 1
ATOM 653 C C . PRO A 1 81 ? -18.847 7.380 3.392 1.00 88.94 81 PRO A C 1
ATOM 655 O O . PRO A 1 81 ? -19.773 6.569 3.376 1.00 88.94 81 PRO A O 1
ATOM 658 N N . ASN A 1 82 ? -18.012 7.500 4.429 1.00 83.25 82 ASN A N 1
ATOM 65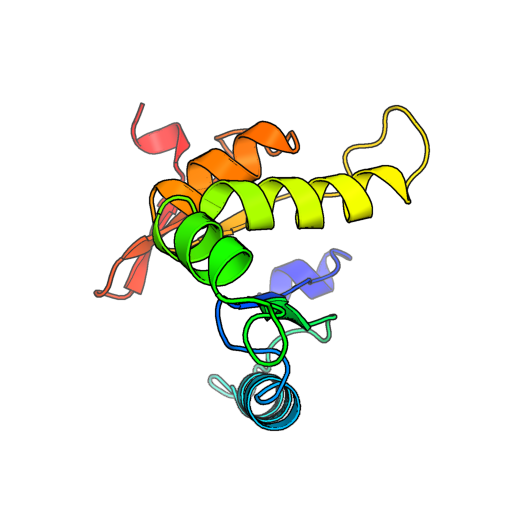9 C CA . ASN A 1 82 ? -18.035 6.662 5.640 1.00 83.25 82 ASN A CA 1
ATOM 660 C C . ASN A 1 82 ? -17.772 5.163 5.405 1.00 83.25 82 ASN A C 1
ATOM 662 O O . ASN A 1 82 ? -18.127 4.333 6.242 1.00 83.25 82 ASN A O 1
ATOM 666 N N . THR A 1 83 ? -17.146 4.804 4.283 1.00 90.12 83 THR A N 1
ATOM 667 C CA . THR A 1 83 ? -16.631 3.449 4.064 1.00 90.12 83 THR A CA 1
ATOM 668 C C . THR A 1 83 ? -15.132 3.379 4.344 1.00 90.12 83 THR A C 1
ATOM 670 O O . THR A 1 83 ? -14.390 4.340 4.142 1.00 90.12 83 THR A O 1
ATOM 673 N N . GLU A 1 84 ? -14.682 2.212 4.802 1.00 92.94 84 GLU A N 1
ATOM 674 C CA . GLU A 1 84 ? -13.267 1.909 5.025 1.00 92.94 84 GLU A CA 1
ATOM 675 C C . GLU A 1 84 ? -12.832 0.812 4.040 1.00 92.94 84 GLU A C 1
ATOM 677 O O . GLU A 1 84 ? -12.879 -0.378 4.370 1.00 92.94 84 GLU A O 1
ATOM 682 N N . PRO A 1 85 ? -12.463 1.178 2.795 1.00 95.94 85 PRO A N 1
ATOM 683 C CA . PRO A 1 85 ? -12.186 0.204 1.738 1.00 95.94 85 PRO A CA 1
ATOM 684 C C . PRO A 1 85 ? -10.894 -0.585 1.981 1.00 95.94 85 PRO A C 1
ATOM 686 O O . PRO A 1 85 ? -10.739 -1.707 1.491 1.00 95.94 85 PRO A O 1
ATOM 689 N N . PHE A 1 86 ? -9.963 -0.030 2.760 1.00 97.31 86 PHE A N 1
ATOM 690 C CA . PHE A 1 86 ? -8.720 -0.699 3.120 1.00 97.31 86 PHE A CA 1
ATOM 691 C C . PHE A 1 86 ? -8.894 -1.518 4.394 1.00 97.31 86 PHE A C 1
ATOM 693 O O . PHE A 1 86 ? -8.808 -1.015 5.510 1.00 97.31 86 PHE A O 1
ATOM 700 N N . TYR A 1 87 ? -9.111 -2.821 4.221 1.00 97.31 87 TYR A N 1
ATOM 701 C CA . TYR A 1 87 ? -9.300 -3.716 5.357 1.00 97.31 87 TYR A CA 1
ATOM 702 C C . TYR A 1 87 ? -8.005 -3.980 6.136 1.00 97.31 87 TYR A C 1
ATOM 704 O O . TYR A 1 87 ? -8.009 -3.935 7.363 1.00 97.31 87 TYR A O 1
ATOM 712 N N . ALA A 1 88 ? -6.911 -4.285 5.438 1.00 98.06 88 ALA A N 1
ATOM 713 C CA . ALA A 1 88 ? -5.613 -4.614 6.021 1.00 98.06 88 ALA A CA 1
ATOM 714 C C . ALA A 1 88 ? -4.488 -4.189 5.075 1.00 98.06 88 ALA A C 1
ATOM 716 O O . ALA A 1 88 ? -4.699 -4.088 3.865 1.00 98.06 88 ALA A O 1
ATOM 717 N N . ALA A 1 89 ? -3.292 -3.980 5.619 1.00 97.62 89 ALA A N 1
ATOM 718 C CA . ALA A 1 89 ? -2.145 -3.527 4.846 1.00 97.62 89 ALA A CA 1
ATOM 719 C C . ALA A 1 89 ? -0.858 -4.258 5.235 1.00 97.62 89 ALA A C 1
ATOM 721 O O . ALA A 1 89 ? -0.627 -4.581 6.401 1.00 97.62 89 ALA A O 1
ATOM 722 N N . PHE A 1 90 ? -0.012 -4.496 4.234 1.00 97.50 90 PHE A N 1
ATOM 723 C CA . PHE A 1 90 ? 1.277 -5.164 4.378 1.00 97.50 90 PHE A CA 1
ATOM 724 C C . PHE A 1 90 ? 2.373 -4.235 3.853 1.00 97.50 90 PHE A C 1
ATOM 726 O O . PHE A 1 90 ? 2.245 -3.659 2.771 1.00 97.50 90 PHE A O 1
ATOM 733 N N . GLY A 1 91 ? 3.442 -4.060 4.619 1.00 95.88 91 GLY A N 1
ATOM 734 C CA . GLY A 1 91 ? 4.578 -3.217 4.252 1.00 95.88 91 GLY A CA 1
ATOM 735 C C . GLY A 1 91 ? 5.897 -3.798 4.736 1.00 95.88 91 GLY A C 1
ATOM 736 O O . GLY A 1 91 ? 5.946 -4.884 5.307 1.00 95.88 91 GLY A O 1
ATOM 737 N N . ASN A 1 92 ? 6.982 -3.072 4.515 1.00 95.06 92 ASN A N 1
ATOM 738 C CA . ASN A 1 92 ? 8.313 -3.462 4.989 1.00 95.06 92 ASN A CA 1
ATOM 739 C C . ASN A 1 92 ? 9.096 -2.292 5.598 1.00 95.06 92 ASN A C 1
ATOM 741 O O . ASN A 1 92 ? 10.217 -2.480 6.068 1.00 95.06 92 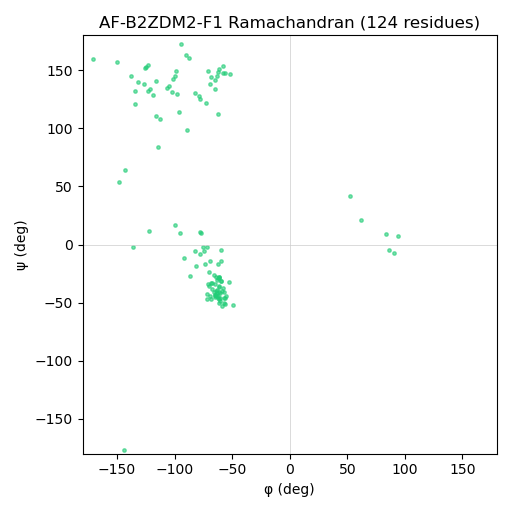ASN A O 1
ATOM 745 N N . ARG A 1 93 ? 8.529 -1.080 5.594 1.00 91.94 93 ARG A N 1
ATOM 746 C CA . ARG A 1 93 ? 9.125 0.124 6.178 1.00 91.94 93 ARG A CA 1
ATOM 747 C C . ARG A 1 93 ? 8.177 0.771 7.182 1.00 91.94 93 ARG A C 1
ATOM 749 O O . ARG A 1 93 ? 6.961 0.710 7.032 1.00 91.94 93 ARG A O 1
ATOM 756 N N . ALA A 1 94 ? 8.735 1.485 8.159 1.00 92.38 94 ALA A N 1
ATOM 757 C CA . ALA A 1 94 ? 7.946 2.287 9.099 1.00 92.38 94 ALA A CA 1
ATOM 758 C C . ALA A 1 94 ? 7.103 3.368 8.389 1.00 92.38 94 ALA A C 1
ATOM 760 O O . ALA A 1 94 ? 5.988 3.666 8.810 1.00 92.38 94 ALA A O 1
ATOM 761 N N . THR A 1 95 ? 7.595 3.901 7.267 1.00 91.81 95 THR A N 1
ATOM 762 C CA . THR A 1 95 ? 6.853 4.847 6.421 1.00 91.81 95 THR A CA 1
ATOM 763 C C . THR A 1 95 ? 5.598 4.232 5.796 1.00 91.81 95 THR A C 1
ATOM 765 O O . THR A 1 95 ? 4.622 4.948 5.571 1.00 91.81 95 THR A O 1
ATOM 768 N N . ASP A 1 96 ? 5.572 2.915 5.559 1.00 93.62 96 ASP A N 1
ATOM 769 C CA . ASP A 1 96 ? 4.367 2.216 5.101 1.00 93.62 96 ASP A CA 1
ATOM 770 C C . ASP A 1 96 ? 3.311 2.199 6.206 1.00 93.62 96 ASP A C 1
ATOM 772 O O . ASP A 1 96 ? 2.167 2.565 5.963 1.00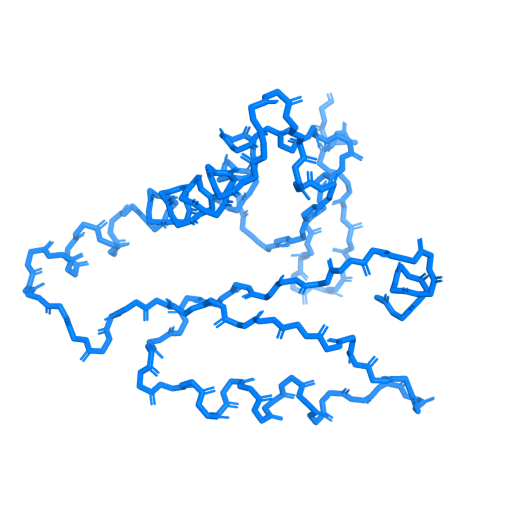 93.62 96 ASP A O 1
ATOM 776 N N . VAL A 1 97 ? 3.717 1.848 7.432 1.00 95.62 97 VAL A N 1
ATOM 777 C CA . VAL A 1 97 ? 2.838 1.836 8.612 1.00 95.62 97 VAL A CA 1
ATOM 778 C C . VAL A 1 97 ? 2.217 3.209 8.831 1.00 95.62 97 VAL A C 1
ATOM 780 O O . VAL 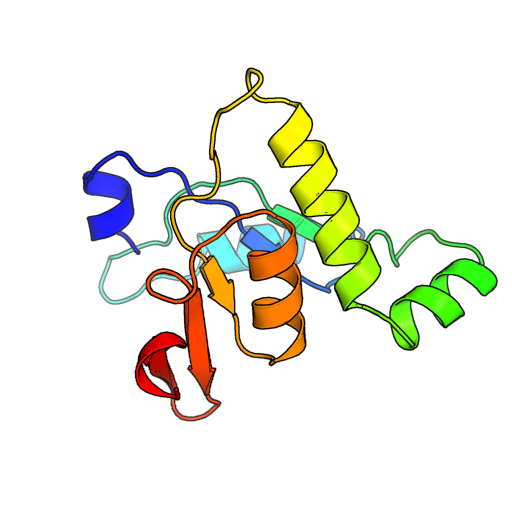A 1 97 ? 1.007 3.306 9.022 1.00 95.62 97 VAL A O 1
ATOM 783 N N . TYR A 1 98 ? 3.029 4.267 8.751 1.00 95.12 98 TYR A N 1
ATOM 784 C CA . TYR A 1 98 ? 2.534 5.639 8.818 1.00 95.12 98 TYR A CA 1
ATOM 785 C C . TYR A 1 98 ? 1.496 5.910 7.721 1.00 95.12 98 TYR A C 1
ATOM 787 O O . TYR A 1 98 ? 0.379 6.310 8.031 1.00 95.12 98 TYR A O 1
ATOM 795 N N . SER A 1 99 ? 1.809 5.575 6.466 1.00 94.38 99 SER A N 1
ATOM 796 C CA . SER A 1 99 ? 0.898 5.801 5.336 1.00 94.38 99 SER A CA 1
ATOM 797 C C . SER A 1 99 ? -0.448 5.083 5.493 1.00 94.38 99 SER A C 1
ATOM 799 O O . SER A 1 99 ? -1.490 5.642 5.170 1.00 94.38 99 SER A O 1
ATOM 801 N N . TYR A 1 100 ? -0.442 3.846 6.000 1.00 96.88 100 TYR A N 1
ATOM 802 C CA . TYR A 1 100 ? -1.657 3.047 6.183 1.00 96.88 100 TYR A CA 1
ATOM 803 C C . TYR A 1 100 ? -2.543 3.564 7.320 1.00 96.88 100 TYR A C 1
ATOM 805 O O . TYR A 1 100 ? -3.768 3.506 7.209 1.00 96.88 100 TYR A O 1
ATOM 813 N N . LYS A 1 101 ? -1.940 4.106 8.386 1.00 96.56 101 LYS A N 1
ATOM 814 C CA . LYS A 1 101 ? -2.683 4.749 9.478 1.00 96.56 101 LYS A CA 1
ATOM 815 C C . LYS A 1 101 ? -3.430 5.990 8.997 1.00 96.56 101 LYS A C 1
ATOM 817 O O . LYS A 1 101 ? -4.596 6.149 9.338 1.00 96.56 101 LYS A O 1
ATOM 822 N N . GLU A 1 102 ? -2.783 6.828 8.187 1.00 96.00 102 GLU A N 1
ATOM 823 C CA . GLU A 1 102 ? -3.380 8.069 7.665 1.00 96.00 102 GLU A CA 1
ATOM 824 C C . GLU A 1 102 ? -4.625 7.811 6.802 1.00 96.00 102 GLU A C 1
ATOM 826 O O . GLU A 1 102 ? -5.537 8.630 6.773 1.00 96.00 102 GLU A O 1
ATOM 831 N N . VAL A 1 103 ? -4.717 6.644 6.153 1.00 95.25 103 VAL A N 1
ATOM 832 C CA . VAL A 1 103 ? -5.896 6.260 5.352 1.00 95.25 103 VAL A CA 1
ATOM 833 C C . VAL A 1 103 ? -6.917 5.400 6.105 1.00 95.25 103 VAL A C 1
ATOM 835 O O . VAL A 1 103 ? -7.870 4.911 5.499 1.00 95.25 103 VAL A O 1
ATOM 838 N N . GLY A 1 104 ? -6.766 5.250 7.425 1.00 95.56 104 GLY A N 1
ATOM 839 C CA . GLY A 1 104 ? -7.768 4.628 8.298 1.00 95.56 104 GLY A CA 1
ATOM 840 C C . GLY A 1 104 ? -7.590 3.130 8.559 1.00 95.56 104 GLY A C 1
ATOM 841 O O . GLY A 1 104 ? -8.449 2.526 9.199 1.00 95.56 104 GLY A O 1
ATOM 842 N N . VAL A 1 105 ? -6.484 2.506 8.129 1.00 97.81 105 VAL A N 1
ATOM 843 C CA . VAL A 1 105 ? -6.232 1.094 8.462 1.00 97.81 105 VAL A CA 1
ATOM 844 C C . VAL A 1 105 ? -5.855 0.991 9.946 1.00 97.81 105 VAL A C 1
ATOM 846 O O . VAL A 1 105 ? -4.867 1.598 10.371 1.00 97.81 105 VAL A O 1
ATOM 849 N N . PRO A 1 106 ? -6.594 0.221 10.765 1.00 96.94 106 PRO A N 1
ATOM 850 C CA . PRO A 1 106 ? -6.304 0.121 12.189 1.00 96.94 106 PRO A CA 1
ATOM 851 C C . PRO A 1 106 ? -5.008 -0.666 12.428 1.00 96.94 106 PRO A C 1
ATOM 853 O O . PRO A 1 106 ? -4.671 -1.584 11.680 1.00 96.94 106 PRO A O 1
ATOM 856 N N . LEU A 1 107 ? -4.282 -0.339 13.502 1.00 96.38 107 LEU A N 1
ATOM 857 C CA . LEU A 1 107 ? -2.942 -0.884 13.774 1.00 96.38 107 LEU A CA 1
ATOM 858 C C . LEU A 1 107 ? -2.921 -2.419 13.902 1.00 96.38 107 LEU A C 1
ATOM 860 O O . LEU A 1 107 ? -1.957 -3.072 13.511 1.00 96.38 107 LEU A O 1
ATOM 864 N N . ASN A 1 108 ? -4.013 -3.012 14.389 1.00 97.25 108 ASN A N 1
ATOM 865 C CA . ASN A 1 108 ? -4.194 -4.464 14.469 1.00 97.25 108 ASN A CA 1
ATOM 866 C C . ASN A 1 108 ? -4.425 -5.134 13.098 1.00 97.25 108 ASN A C 1
ATOM 868 O O . ASN A 1 108 ? -4.548 -6.354 13.027 1.00 97.25 108 ASN A O 1
ATOM 872 N N . ARG A 1 109 ? -4.483 -4.375 12.002 1.00 97.88 109 ARG A N 1
ATOM 873 C CA . ARG A 1 109 ? -4.574 -4.882 10.625 1.00 97.88 109 ARG A CA 1
ATOM 874 C C . ARG A 1 109 ? -3.431 -4.391 9.734 1.00 97.88 109 ARG A C 1
ATOM 876 O O . ARG A 1 109 ? -3.482 -4.578 8.518 1.00 97.88 109 ARG A O 1
ATOM 883 N N . ILE A 1 110 ? -2.396 -3.800 10.330 1.00 98.38 110 ILE A N 1
ATOM 884 C CA . ILE A 1 110 ? -1.151 -3.456 9.647 1.00 98.38 110 ILE A CA 1
ATOM 885 C C . ILE A 1 110 ? -0.090 -4.489 10.020 1.00 98.38 110 ILE A C 1
ATOM 887 O O . ILE A 1 110 ? 0.114 -4.793 11.197 1.00 98.38 110 ILE A O 1
ATOM 891 N N . PHE A 1 111 ? 0.597 -5.007 9.007 1.00 98.25 111 PHE A N 1
ATOM 892 C CA . PHE A 1 111 ? 1.665 -5.983 9.165 1.00 98.25 111 PHE A CA 1
ATOM 893 C C . PHE A 1 111 ? 2.932 -5.504 8.458 1.00 98.25 111 PHE A C 1
ATOM 895 O O . PHE A 1 111 ? 2.864 -5.021 7.323 1.00 98.25 111 PHE A O 1
ATOM 902 N N . THR A 1 112 ? 4.093 -5.677 9.089 1.00 97.56 112 THR A N 1
ATOM 903 C CA . THR A 1 112 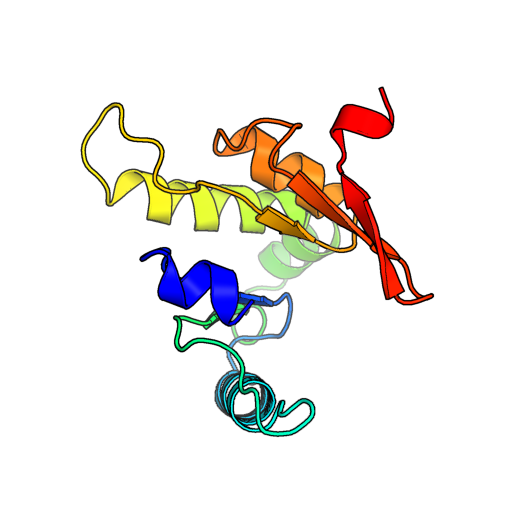? 5.391 -5.462 8.438 1.00 97.56 112 THR A CA 1
ATOM 904 C C . THR A 1 112 ? 6.200 -6.739 8.344 1.00 97.56 112 THR A C 1
ATOM 906 O O . THR A 1 112 ? 6.200 -7.556 9.262 1.00 97.56 112 THR A O 1
ATOM 909 N N . VAL A 1 113 ? 6.888 -6.913 7.218 1.00 96.25 113 VAL A N 1
ATOM 910 C CA . VAL A 1 113 ? 7.842 -8.003 7.004 1.00 96.25 113 VAL A CA 1
ATOM 911 C C . VAL A 1 113 ? 9.271 -7.475 7.089 1.00 96.25 113 VAL A C 1
ATOM 913 O O . VAL A 1 113 ? 9.580 -6.413 6.541 1.00 96.25 113 VAL A O 1
ATOM 916 N N . ASN A 1 114 ? 10.149 -8.204 7.773 1.00 94.12 114 ASN A N 1
ATOM 917 C CA . ASN A 1 114 ? 11.571 -7.872 7.843 1.00 94.12 114 ASN A CA 1
ATOM 918 C C . ASN A 1 114 ? 12.392 -8.627 6.768 1.00 94.12 114 ASN A C 1
ATOM 920 O O . ASN A 1 114 ? 11.866 -9.519 6.099 1.00 94.12 114 ASN A O 1
ATOM 924 N N . PRO A 1 115 ? 13.694 -8.325 6.588 1.00 94.94 115 PRO A N 1
ATOM 925 C CA . PRO A 1 115 ? 14.530 -9.011 5.596 1.00 94.94 115 PRO A CA 1
ATOM 926 C C . PRO A 1 115 ? 14.710 -10.523 5.811 1.00 94.94 115 PRO A C 1
ATOM 928 O O . PRO A 1 115 ? 15.108 -11.213 4.878 1.00 94.94 115 PRO A O 1
ATOM 931 N N . LYS A 1 116 ? 14.418 -11.048 7.010 1.00 95.12 116 LYS A N 1
ATOM 932 C CA . LYS A 1 116 ? 14.422 -12.492 7.299 1.00 95.12 116 LYS A CA 1
ATOM 933 C C . LYS A 1 116 ? 13.119 -13.183 6.874 1.00 95.12 116 LYS A C 1
ATOM 935 O O . LYS A 1 116 ? 13.025 -14.401 6.972 1.00 95.12 116 LYS A O 1
ATOM 940 N N . GLY A 1 117 ? 12.122 -12.423 6.415 1.00 92.38 117 GLY A N 1
ATOM 941 C CA . GLY A 1 117 ? 10.797 -12.934 6.063 1.00 92.38 117 GLY A CA 1
ATOM 942 C C . GLY A 1 117 ? 9.847 -13.076 7.255 1.00 92.38 117 GLY A C 1
ATOM 943 O O . GLY A 1 117 ? 8.765 -13.637 7.103 1.00 92.38 117 GLY A O 1
ATOM 944 N N . GLU A 1 118 ? 10.215 -12.567 8.432 1.00 95.44 118 GLU A N 1
ATOM 945 C CA . GLU A 1 118 ? 9.361 -12.612 9.618 1.00 95.44 118 GLU A CA 1
ATOM 946 C C . GLU A 1 118 ? 8.300 -11.512 9.519 1.00 95.44 118 GLU A C 1
ATOM 948 O O . GLU A 1 118 ? 8.624 -10.342 9.288 1.00 95.44 118 GLU A O 1
ATOM 953 N N . LEU A 1 119 ? 7.031 -11.892 9.685 1.00 95.50 119 LEU A N 1
ATOM 954 C CA . LEU A 1 119 ? 5.892 -10.981 9.653 1.00 95.50 119 LEU A CA 1
ATOM 955 C C . LEU A 1 119 ? 5.485 -10.597 11.078 1.00 95.50 119 LEU A C 1
ATOM 957 O O . LEU A 1 119 ? 5.252 -11.469 11.913 1.00 95.50 119 LEU A O 1
ATOM 961 N N . ILE A 1 120 ? 5.345 -9.300 11.339 1.00 96.25 120 ILE A N 1
ATOM 962 C CA . ILE A 1 120 ? 4.934 -8.761 12.637 1.00 96.25 120 ILE A CA 1
ATOM 963 C C . ILE A 1 120 ? 3.654 -7.944 12.454 1.00 96.25 120 ILE A C 1
ATOM 965 O O . ILE A 1 120 ? 3.562 -7.124 11.543 1.00 96.25 120 ILE A O 1
ATOM 969 N N . GLN A 1 121 ? 2.670 -8.156 13.327 1.00 97.12 121 GLN A N 1
ATOM 970 C CA . GLN A 1 121 ? 1.492 -7.297 13.441 1.00 97.12 121 GLN A CA 1
ATOM 971 C C . GLN A 1 121 ? 1.870 -6.034 14.223 1.00 97.12 121 GLN A C 1
ATOM 973 O O . GLN A 1 121 ? 2.362 -6.137 15.345 1.00 97.12 121 GLN A O 1
ATOM 978 N N . GLU A 1 122 ? 1.634 -4.844 13.670 1.00 96.38 122 GLU A N 1
ATOM 979 C CA . GLU A 1 122 ? 2.135 -3.598 14.272 1.00 96.38 122 GLU A CA 1
ATOM 980 C C . GLU A 1 122 ? 1.559 -3.319 15.663 1.00 96.38 122 GLU A C 1
ATOM 982 O O . GLU A 1 122 ? 2.253 -2.760 16.505 1.00 96.38 122 GLU A O 1
ATOM 987 N N . HIS A 1 123 ? 0.328 -3.753 15.940 1.00 94.31 123 HIS A N 1
ATOM 988 C CA . HIS A 1 123 ? -0.258 -3.617 17.274 1.00 94.31 123 HIS A CA 1
ATOM 989 C C . HIS A 1 123 ? 0.462 -4.449 18.344 1.00 94.31 123 HIS A C 1
ATOM 991 O O . HIS A 1 123 ? 0.468 -4.065 19.500 1.00 94.31 123 HIS A O 1
ATOM 997 N N . ALA A 1 124 ? 1.116 -5.555 17.982 1.00 92.25 124 ALA A N 1
ATOM 998 C CA . ALA A 1 124 ? 1.874 -6.355 18.945 1.00 92.25 124 ALA A CA 1
ATOM 999 C C . ALA A 1 124 ? 3.213 -5.702 19.352 1.00 92.25 124 ALA A C 1
ATOM 1001 O O . ALA A 1 124 ? 3.916 -6.236 20.204 1.00 92.25 124 ALA A O 1
ATOM 1002 N N . LYS A 1 125 ? 3.593 -4.577 18.723 1.00 87.44 125 LYS A N 1
ATOM 1003 C CA . LYS A 1 125 ? 4.795 -3.797 19.062 1.00 87.44 125 LYS A CA 1
ATOM 1004 C C . LYS A 1 125 ? 4.526 -2.680 20.080 1.00 87.44 125 LYS A C 1
ATOM 1006 O O . LYS A 1 125 ? 5.488 -2.062 20.531 1.00 87.44 125 LYS A O 1
ATOM 1011 N N . THR A 1 126 ? 3.256 -2.380 20.360 1.00 74.81 126 THR A N 1
ATOM 1012 C CA . THR A 1 126 ? 2.813 -1.379 21.348 1.00 74.81 126 THR A CA 1
ATOM 1013 C C . THR A 1 126 ? 2.479 -2.051 22.661 1.00 74.81 126 THR A C 1
ATOM 1015 O O . THR A 1 126 ? 2.910 -1.521 23.703 1.00 74.81 126 THR A O 1
#

Secondary structure (DSSP, 8-state):
-HHHHHTTPPP-EEEEEEGGGHHHHHHHHHH-EETTEEPPP--EEEE-TTS--HHHHHHHHH-HHHHHHHHHHHHHHTSPTT------EEESSHHHHHHHHHTT--GGGEEEE-TT--EEEGGGG-

Mean predicted aligned error: 5.29 Å

Foldseek 3Di:
DQVVVVVVAADEAEDAAAPVCVVVVVVVQQPDADPNDGDGDYYYHYNNVVDDDPVVVVCCVVQVLVVLLVVLQVVLVVDDPPDLSCAAEEEADPSRVVSCVSSPHDQQRYWHAYPVRDIDRRVVVD

pLDDT: mean 88.44, std 11.75, range [50.31, 98.38]

InterPro domains:
  IPR013209 Lipin/Ned1/Smp2 (LNS2) [PF08235] (1-124)
  IPR026058 LIPIN family [PTHR12181] (1-125)
  IPR031315 LNS2/PITP [SM00775] (1-122)
  IPR036412 HAD-like superfamily [SSF56784] (3-112)